Protein AF-A0A8S1IM33-F1 (afdb_monomer_lite)

Secondary structure (DSSP, 8-state):
----TTEEEEE--HHHHTTSPTT----HHHHHHTT----TT-EEEEE-SS-TTEEEEE--TTGGGS-HHHHHHHHHHHHHHHHHHHHH--

Sequence (90 aa):
MEWGPGVWHVVVPKKVAKSLPKGRLLIEKEWRALGIQQSRGWMHYAIHRPEPHIMLFKRPKDFQKMDPAAQQKFLAEADMLVKKKNAEMA

Organism: NCBI:txid121088

Radius of gyration: 13.34 Å; chains: 1; bounding box: 32×28×33 Å

Structure (mmCIF, N/CA/C/O backbone):
data_AF-A0A8S1IM33-F1
#
_entry.id   AF-A0A8S1IM33-F1
#
loop_
_atom_site.group_PDB
_atom_site.id
_atom_site.type_symbol
_atom_site.label_atom_id
_atom_site.label_alt_id
_atom_site.label_comp_id
_atom_site.label_asym_id
_atom_site.label_entity_id
_atom_site.label_seq_id
_atom_site.pdbx_PDB_ins_code
_atom_site.Cartn_x
_atom_site.Cartn_y
_atom_site.Cartn_z
_atom_site.occupancy
_atom_site.B_iso_or_equiv
_atom_site.auth_seq_id
_atom_site.auth_comp_id
_atom_site.auth_asym_id
_atom_site.auth_atom_id
_atom_site.pdbx_PDB_model_num
ATOM 1 N N . MET A 1 1 ? -15.622 -14.361 -13.426 1.00 34.44 1 MET A N 1
ATOM 2 C CA . MET A 1 1 ? -15.349 -13.157 -12.611 1.00 34.44 1 MET A CA 1
ATOM 3 C C . MET A 1 1 ? -13.846 -12.932 -12.657 1.00 34.44 1 MET A C 1
ATOM 5 O O . MET A 1 1 ? -13.113 -13.357 -11.774 1.00 34.44 1 MET A O 1
ATOM 9 N N . GLU A 1 2 ? -13.382 -12.415 -13.791 1.00 29.06 2 GLU A N 1
ATOM 10 C CA . GLU A 1 2 ? -11.959 -1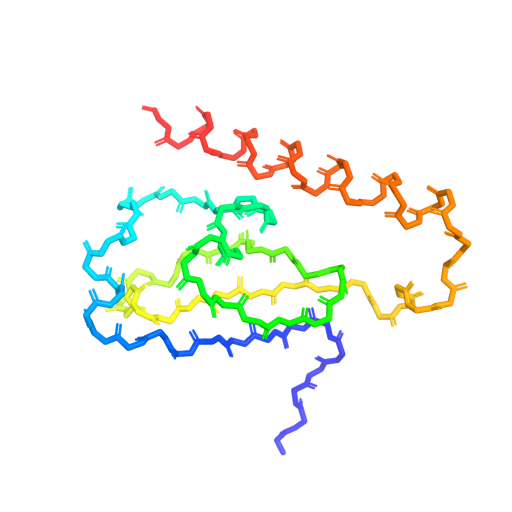2.253 -14.083 1.00 29.06 2 GLU A CA 1
ATOM 11 C C . GLU A 1 2 ? -11.483 -10.947 -13.449 1.00 29.06 2 GLU A C 1
ATOM 13 O O . GLU A 1 2 ? -11.789 -9.855 -13.925 1.00 29.06 2 GLU A O 1
ATOM 18 N N . TRP A 1 3 ? -10.777 -11.052 -12.325 1.00 42.12 3 TRP A N 1
ATOM 19 C CA . TRP A 1 3 ? -10.050 -9.923 -11.759 1.00 42.12 3 TRP A CA 1
ATOM 20 C C . TRP A 1 3 ? -8.965 -9.526 -12.763 1.00 42.12 3 TRP A C 1
ATOM 22 O O . TRP A 1 3 ? -8.051 -10.303 -13.040 1.00 42.12 3 TRP A O 1
ATOM 32 N N . GLY A 1 4 ? -9.108 -8.343 -13.362 1.00 44.62 4 GLY A N 1
ATOM 33 C CA . GLY A 1 4 ? -8.180 -7.841 -14.370 1.00 44.62 4 GLY A CA 1
ATOM 34 C C . GLY A 1 4 ? -6.727 -7.803 -13.864 1.00 44.62 4 GLY A C 1
ATOM 35 O O . GLY A 1 4 ? -6.477 -7.652 -12.664 1.00 44.62 4 GLY A O 1
ATOM 36 N N . PRO A 1 5 ? -5.741 -7.934 -14.765 1.00 63.50 5 PRO A N 1
ATOM 37 C CA . PRO A 1 5 ? -4.335 -8.022 -14.395 1.00 63.50 5 PRO A CA 1
ATOM 38 C C . PRO A 1 5 ? -3.872 -6.739 -13.691 1.00 63.50 5 PRO A C 1
ATOM 40 O O . PRO A 1 5 ? -3.808 -5.680 -14.309 1.00 63.50 5 PRO A O 1
ATOM 43 N N . GLY A 1 6 ? -3.505 -6.846 -12.411 1.00 76.25 6 GLY A N 1
ATOM 44 C CA . GLY A 1 6 ? -2.778 -5.793 -11.695 1.00 76.25 6 GLY A CA 1
ATOM 45 C C . GLY A 1 6 ? -3.445 -5.208 -10.453 1.00 76.25 6 GLY A C 1
ATOM 46 O O . GLY A 1 6 ? -2.877 -4.274 -9.894 1.00 76.25 6 GLY A O 1
ATOM 47 N N . VAL A 1 7 ? -4.580 -5.737 -9.981 1.00 88.12 7 VAL A N 1
ATOM 48 C CA . VAL A 1 7 ? -5.183 -5.363 -8.685 1.00 88.12 7 VAL A CA 1
ATOM 49 C C . VAL A 1 7 ? -5.422 -6.614 -7.841 1.00 88.12 7 VAL A C 1
ATOM 51 O O . VAL A 1 7 ? -5.884 -7.630 -8.353 1.00 88.12 7 VAL A O 1
ATOM 54 N N . TRP A 1 8 ? -5.086 -6.553 -6.554 1.00 89.69 8 TRP A N 1
ATOM 55 C CA . TRP A 1 8 ? -5.257 -7.651 -5.603 1.00 89.69 8 TRP A CA 1
ATOM 56 C C . TRP A 1 8 ? -5.707 -7.116 -4.251 1.00 89.69 8 TRP A C 1
ATOM 58 O O . TRP A 1 8 ? -5.330 -6.009 -3.872 1.00 89.69 8 TRP A O 1
ATOM 68 N N . HIS A 1 9 ? -6.476 -7.896 -3.500 1.00 92.25 9 HIS A N 1
ATOM 69 C CA . HIS A 1 9 ? -6.831 -7.552 -2.128 1.00 92.25 9 HIS A CA 1
ATOM 70 C C . HIS A 1 9 ? -6.314 -8.611 -1.154 1.00 92.25 9 HIS A C 1
ATOM 72 O O . HIS A 1 9 ? -6.275 -9.800 -1.461 1.00 92.25 9 HIS A O 1
ATOM 78 N N . VAL A 1 10 ? -5.910 -8.177 0.036 1.00 93.12 10 VAL A N 1
ATOM 79 C CA . VAL A 1 10 ? -5.546 -9.069 1.141 1.00 93.12 10 VAL A CA 1
ATOM 80 C C . VAL A 1 10 ? -6.488 -8.805 2.292 1.00 93.12 10 VAL A C 1
ATOM 82 O O . VAL A 1 10 ? -6.580 -7.678 2.772 1.00 93.12 10 VAL A O 1
ATOM 85 N N . VAL A 1 11 ? -7.150 -9.860 2.754 1.00 93.38 11 VAL A N 1
ATOM 86 C CA . VAL A 1 11 ? -7.905 -9.828 4.003 1.00 93.38 11 VAL A CA 1
ATOM 87 C C . VAL A 1 11 ? -6.930 -10.110 5.141 1.00 93.38 11 VAL A C 1
ATOM 89 O O . VAL A 1 11 ? -6.408 -11.213 5.292 1.00 93.38 11 VAL A O 1
ATOM 92 N N . VAL A 1 12 ? -6.648 -9.082 5.925 1.00 91.44 12 VAL A N 1
ATOM 93 C CA . VAL A 1 12 ? -5.743 -9.122 7.067 1.00 91.44 12 VAL A CA 1
ATOM 94 C C . VAL A 1 12 ? -6.503 -9.662 8.286 1.00 91.44 12 VAL A C 1
ATOM 96 O O . VAL A 1 12 ? -7.607 -9.192 8.581 1.00 91.44 12 VAL A O 1
ATOM 99 N N . PRO A 1 13 ? -5.941 -10.618 9.050 1.00 91.50 13 PRO A N 1
ATOM 100 C CA . PRO A 1 13 ? -6.571 -11.097 10.275 1.00 91.50 13 PRO A CA 1
ATOM 101 C C . PRO A 1 13 ? -6.864 -9.951 11.247 1.00 91.50 13 PRO A C 1
ATOM 103 O O . PRO A 1 13 ? -6.027 -9.071 11.452 1.00 91.50 13 PRO A O 1
ATOM 106 N N . LYS A 1 14 ? -8.015 -9.999 11.933 1.00 86.31 14 LYS A N 1
ATOM 107 C CA . LYS A 1 14 ? -8.467 -8.932 12.853 1.00 86.31 14 LYS A CA 1
ATOM 108 C C . LYS A 1 14 ? -7.415 -8.515 13.889 1.00 86.31 14 LYS A C 1
ATOM 110 O O . LYS A 1 14 ? -7.374 -7.354 14.276 1.00 86.31 14 LYS A O 1
ATOM 115 N N . LYS A 1 15 ? -6.567 -9.447 14.345 1.00 87.56 15 LYS A N 1
ATOM 116 C CA . LYS A 1 15 ? -5.474 -9.159 15.290 1.00 87.56 15 LYS A CA 1
ATOM 117 C C . LYS A 1 15 ? -4.423 -8.219 14.688 1.00 87.56 15 LYS A C 1
ATOM 119 O O . LYS A 1 15 ? -4.049 -7.258 15.343 1.00 87.56 15 LYS A O 1
ATOM 124 N N . VAL A 1 16 ? -4.015 -8.463 13.442 1.00 87.50 16 VAL A N 1
ATOM 125 C CA . VAL A 1 16 ? -3.037 -7.637 12.712 1.00 87.50 16 VAL A CA 1
ATOM 126 C C . VAL A 1 16 ? -3.681 -6.336 12.230 1.00 87.50 16 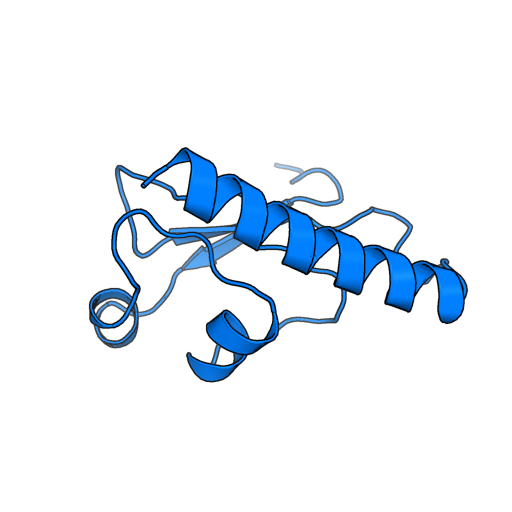VAL A C 1
ATOM 128 O O . VAL A 1 16 ? -3.056 -5.283 12.285 1.00 87.50 16 VAL A O 1
ATOM 131 N N . ALA A 1 17 ? -4.962 -6.373 11.848 1.00 87.56 17 ALA A N 1
ATOM 132 C CA . ALA A 1 17 ? -5.698 -5.185 11.419 1.00 87.56 17 ALA A CA 1
ATOM 133 C C . ALA A 1 17 ? -5.767 -4.091 12.502 1.00 87.56 17 ALA A C 1
ATOM 135 O O . ALA A 1 17 ? -5.784 -2.908 12.177 1.00 87.56 17 ALA A O 1
ATOM 136 N N . LYS A 1 18 ? -5.755 -4.463 13.791 1.00 86.69 18 LYS A N 1
ATOM 137 C CA . LYS A 1 18 ? -5.679 -3.504 14.911 1.00 86.69 18 LYS A CA 1
ATOM 138 C C . LYS A 1 18 ? -4.350 -2.747 14.973 1.00 86.69 18 LYS A C 1
ATOM 140 O O . LYS A 1 18 ? -4.319 -1.647 15.512 1.00 86.69 18 LYS A O 1
ATOM 145 N N . SER A 1 19 ? -3.279 -3.332 14.444 1.00 87.25 19 SER A N 1
ATOM 146 C CA . SER A 1 19 ? -1.945 -2.728 14.384 1.00 87.25 19 SER A CA 1
ATOM 147 C C . SER A 1 19 ? -1.736 -1.876 13.129 1.00 87.25 19 SER A C 1
ATOM 149 O O . SER A 1 19 ? -0.693 -1.238 13.000 1.00 87.25 19 SER A O 1
ATOM 151 N N . LEU A 1 20 ? -2.699 -1.856 12.196 1.00 88.50 20 LEU A N 1
ATOM 152 C CA . LEU A 1 20 ? -2.615 -1.011 11.010 1.00 88.50 20 LEU A CA 1
ATOM 153 C C . LEU A 1 20 ? -2.741 0.468 11.400 1.00 88.50 20 LEU A C 1
ATOM 155 O O . LEU A 1 20 ? -3.648 0.833 12.156 1.00 88.50 20 LEU A O 1
ATOM 159 N N . PRO A 1 21 ? -1.882 1.348 10.862 1.00 88.81 21 PRO A N 1
ATOM 160 C CA . PRO A 1 21 ? -2.050 2.779 11.049 1.00 88.81 21 PRO A CA 1
ATOM 161 C C . PRO A 1 21 ? -3.347 3.242 10.375 1.00 88.81 21 PRO A C 1
ATOM 163 O O . PRO A 1 21 ? -3.628 2.910 9.222 1.00 88.81 21 PRO A O 1
ATOM 166 N N . LYS A 1 22 ? -4.151 4.022 11.101 1.00 86.50 22 LYS A N 1
ATOM 167 C CA . LYS A 1 22 ? -5.425 4.545 10.594 1.00 86.50 22 LYS A CA 1
ATOM 168 C C . LYS A 1 22 ? -5.170 5.626 9.548 1.00 86.50 22 LYS A C 1
ATOM 170 O O . LYS A 1 22 ? -4.344 6.504 9.765 1.00 86.50 22 LYS A O 1
ATOM 175 N N . GLY A 1 23 ? -5.894 5.564 8.430 1.00 86.81 23 GLY A N 1
ATOM 176 C CA . GLY A 1 23 ? -5.847 6.605 7.396 1.00 86.81 23 GLY A CA 1
ATOM 177 C C . GLY A 1 23 ? -4.517 6.710 6.645 1.00 86.81 23 GLY A C 1
ATOM 178 O O . GLY A 1 23 ? -4.323 7.675 5.917 1.00 86.81 23 GLY A O 1
ATOM 179 N N . ARG A 1 24 ? -3.614 5.728 6.783 1.00 92.88 24 ARG A N 1
ATOM 180 C CA . ARG A 1 24 ? -2.283 5.763 6.173 1.00 92.88 24 ARG A CA 1
ATOM 181 C C . ARG A 1 24 ? -2.038 4.571 5.249 1.00 92.88 24 ARG A C 1
ATOM 183 O O . ARG A 1 24 ? -2.312 3.425 5.601 1.00 92.88 24 ARG A O 1
ATOM 190 N N . LEU A 1 25 ? -1.482 4.845 4.073 1.00 95.19 25 LEU A N 1
ATOM 191 C CA . LEU A 1 25 ? -0.952 3.830 3.165 1.00 95.19 25 LEU A CA 1
ATOM 192 C C . LEU A 1 25 ? 0.400 3.314 3.672 1.00 95.19 25 LEU A C 1
ATOM 194 O O . LEU A 1 25 ? 1.121 4.014 4.381 1.00 95.19 25 LEU A O 1
ATOM 198 N N . LEU A 1 26 ? 0.754 2.092 3.278 1.00 95.44 26 LEU A N 1
ATOM 199 C CA . LEU A 1 26 ? 1.955 1.400 3.751 1.00 95.44 26 LEU A CA 1
ATOM 200 C C . LEU A 1 26 ? 2.923 1.170 2.595 1.00 95.44 26 LEU A C 1
ATOM 202 O O . LEU A 1 26 ? 2.510 0.663 1.551 1.00 95.44 26 LEU A O 1
ATOM 206 N N . ILE A 1 27 ? 4.199 1.501 2.789 1.00 95.81 27 ILE A N 1
ATOM 207 C CA . ILE A 1 27 ? 5.255 1.154 1.821 1.00 95.81 27 ILE A CA 1
ATOM 208 C C . ILE A 1 27 ? 5.589 -0.342 1.882 1.00 95.81 27 ILE A C 1
ATOM 210 O O . ILE A 1 27 ? 5.207 -1.020 2.842 1.00 95.81 27 ILE A O 1
ATOM 214 N N . GLU A 1 28 ? 6.339 -0.858 0.898 1.00 94.00 28 GLU A N 1
ATOM 215 C CA . GLU A 1 28 ? 6.652 -2.297 0.809 1.00 94.00 28 GLU A CA 1
ATOM 216 C C . GLU A 1 28 ? 7.233 -2.870 2.102 1.00 94.00 28 GLU A C 1
ATOM 218 O O . GLU A 1 28 ? 6.761 -3.881 2.628 1.00 94.00 28 GLU A O 1
ATOM 223 N N . LYS A 1 29 ? 8.205 -2.168 2.678 1.00 93.94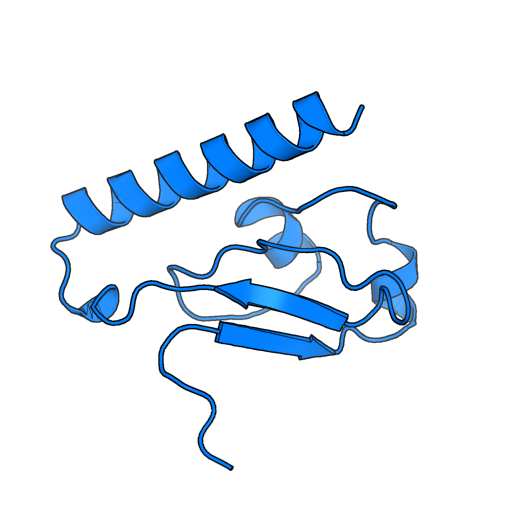 29 LYS A N 1
ATOM 224 C CA . LYS A 1 29 ? 8.839 -2.578 3.932 1.00 93.94 29 LYS A CA 1
ATOM 225 C C . LYS A 1 29 ? 7.853 -2.658 5.106 1.00 93.94 29 LYS A C 1
ATOM 227 O O . LYS A 1 29 ? 7.989 -3.537 5.952 1.00 93.94 29 LYS A O 1
ATOM 232 N N . GLU A 1 30 ? 6.870 -1.763 5.165 1.00 94.81 30 GLU A N 1
ATOM 233 C CA . GLU A 1 30 ? 5.938 -1.667 6.292 1.00 94.81 30 GLU A CA 1
ATOM 234 C C . GLU A 1 30 ? 4.902 -2.787 6.275 1.00 94.81 30 GLU A C 1
ATOM 236 O O . GLU A 1 30 ? 4.699 -3.445 7.293 1.00 94.81 30 GLU A O 1
ATOM 241 N N . TRP A 1 31 ? 4.266 -3.053 5.130 1.00 94.06 31 TRP A N 1
ATOM 242 C CA . TRP A 1 31 ? 3.284 -4.136 5.070 1.00 94.06 31 TRP A CA 1
ATOM 243 C C . TRP A 1 31 ? 3.943 -5.517 5.156 1.00 94.06 31 TRP A C 1
ATOM 245 O O . TRP A 1 31 ? 3.353 -6.432 5.730 1.00 94.06 31 TRP A O 1
ATOM 255 N N . ARG A 1 32 ? 5.194 -5.669 4.690 1.00 93.69 32 ARG A N 1
ATOM 256 C CA . ARG A 1 32 ? 5.976 -6.898 4.918 1.00 93.69 32 ARG A CA 1
ATOM 257 C C . ARG A 1 32 ? 6.275 -7.122 6.399 1.00 93.69 32 ARG A C 1
ATOM 259 O O . ARG A 1 32 ? 6.204 -8.258 6.857 1.00 93.69 32 ARG A O 1
ATOM 266 N N . ALA A 1 33 ? 6.548 -6.060 7.161 1.00 93.69 33 ALA A N 1
ATOM 267 C CA . ALA A 1 33 ? 6.774 -6.151 8.606 1.00 93.69 33 ALA A CA 1
ATOM 268 C C . ALA A 1 33 ? 5.523 -6.598 9.389 1.00 93.69 33 ALA A C 1
ATOM 270 O O . ALA A 1 33 ? 5.647 -7.170 10.467 1.00 93.69 33 ALA A O 1
ATOM 271 N N . LEU A 1 34 ? 4.323 -6.408 8.825 1.00 91.38 34 LEU A N 1
ATOM 272 C CA . LEU A 1 34 ? 3.064 -6.933 9.371 1.00 91.38 34 LEU A CA 1
ATOM 273 C C . LEU A 1 34 ? 2.832 -8.421 9.054 1.00 91.38 34 LEU A C 1
ATOM 275 O O . LEU A 1 34 ? 1.792 -8.971 9.412 1.00 91.38 34 LEU A O 1
ATOM 279 N N . GLY A 1 35 ? 3.775 -9.071 8.367 1.00 91.38 35 GLY A N 1
ATOM 280 C CA . GLY A 1 35 ? 3.688 -10.478 7.979 1.00 91.38 35 GLY A CA 1
ATOM 281 C C . GLY A 1 35 ? 2.924 -10.725 6.679 1.00 91.38 35 GLY A C 1
ATOM 282 O O . GLY A 1 35 ? 2.652 -11.877 6.348 1.00 91.38 35 GLY A O 1
ATOM 283 N N . ILE A 1 36 ? 2.581 -9.680 5.917 1.00 91.94 36 ILE A N 1
ATOM 284 C CA . ILE A 1 36 ? 1.944 -9.850 4.607 1.00 91.94 36 ILE A CA 1
ATOM 285 C C . ILE A 1 36 ? 3.000 -10.326 3.606 1.00 91.94 36 ILE A C 1
ATOM 287 O O . ILE A 1 36 ? 4.019 -9.669 3.383 1.00 91.94 36 ILE A O 1
ATOM 291 N N . GLN A 1 37 ? 2.743 -11.477 2.987 1.00 92.00 37 GLN A N 1
ATOM 292 C CA . GLN A 1 37 ? 3.638 -12.101 2.018 1.00 92.00 37 GLN A CA 1
ATOM 293 C C . GLN A 1 37 ? 3.033 -12.048 0.618 1.00 92.00 37 GLN A C 1
ATOM 295 O O . GLN A 1 37 ? 1.956 -12.579 0.362 1.00 92.00 37 GLN A O 1
ATOM 300 N N . GLN A 1 38 ? 3.753 -11.404 -0.298 1.00 90.62 38 GLN A N 1
ATOM 301 C CA . GLN A 1 38 ? 3.449 -11.363 -1.725 1.00 90.62 38 GLN A CA 1
ATOM 302 C C . GLN A 1 38 ? 4.751 -11.314 -2.531 1.00 90.62 38 GLN A C 1
ATOM 304 O O . GLN A 1 38 ? 5.812 -10.942 -2.006 1.00 90.62 38 GLN A O 1
ATOM 309 N N . SER A 1 39 ? 4.656 -11.636 -3.825 1.00 91.88 39 SER A N 1
ATOM 310 C CA . SER A 1 39 ? 5.730 -11.400 -4.798 1.00 91.88 39 SER A CA 1
ATOM 311 C C . SER A 1 39 ? 6.158 -9.923 -4.821 1.00 91.88 39 SER A C 1
ATOM 313 O O . SER A 1 39 ? 5.460 -9.057 -4.302 1.00 91.88 39 SER A O 1
ATOM 315 N N . ARG A 1 40 ? 7.285 -9.590 -5.451 1.00 90.94 40 ARG A N 1
ATOM 316 C CA . ARG A 1 40 ? 7.690 -8.182 -5.623 1.00 90.94 40 ARG A CA 1
ATOM 317 C C . ARG A 1 40 ? 6.732 -7.400 -6.535 1.00 90.94 40 ARG A C 1
ATOM 319 O O . ARG A 1 40 ? 6.023 -7.993 -7.355 1.00 90.94 40 ARG A O 1
ATOM 326 N N . GLY A 1 41 ? 6.744 -6.074 -6.389 1.00 91.25 41 GLY A N 1
ATOM 327 C CA . GLY A 1 41 ? 6.053 -5.139 -7.285 1.00 91.25 41 GLY A CA 1
ATOM 328 C C . GLY A 1 41 ? 4.637 -4.748 -6.863 1.00 91.25 41 GLY A C 1
ATOM 329 O O . GLY A 1 41 ? 3.957 -4.055 -7.615 1.00 91.25 41 GLY A O 1
ATOM 330 N N . TRP A 1 42 ? 4.174 -5.176 -5.689 1.00 94.81 42 TRP A N 1
ATOM 331 C CA . TRP A 1 42 ? 2.857 -4.801 -5.177 1.00 94.81 42 TRP A CA 1
ATOM 332 C C . TRP A 1 42 ? 2.925 -3.529 -4.330 1.00 94.81 42 TRP A C 1
ATOM 334 O O . TRP A 1 42 ? 3.685 -3.437 -3.371 1.00 94.81 42 TRP A O 1
ATOM 344 N N . MET A 1 43 ? 2.073 -2.563 -4.658 1.00 94.94 43 MET A N 1
ATOM 345 C CA . MET A 1 43 ? 1.923 -1.300 -3.937 1.00 94.94 43 MET A CA 1
ATOM 346 C C . MET A 1 43 ? 0.557 -1.245 -3.253 1.00 94.94 43 MET A C 1
ATOM 348 O O . MET A 1 43 ? -0.462 -1.366 -3.932 1.00 94.94 43 MET A O 1
ATOM 352 N N . HIS A 1 44 ? 0.523 -0.969 -1.946 1.00 95.31 44 HIS A N 1
ATOM 353 C CA . HIS A 1 44 ? -0.709 -0.627 -1.229 1.00 95.31 44 HIS A CA 1
ATOM 354 C C . HIS A 1 44 ? -1.176 0.771 -1.669 1.00 95.31 44 HIS A C 1
ATOM 356 O O . HIS A 1 44 ? -0.566 1.777 -1.309 1.00 95.31 44 HIS A O 1
ATOM 362 N N . TYR A 1 45 ? -2.212 0.846 -2.510 1.00 93.75 45 TYR A N 1
ATOM 363 C CA . TYR A 1 45 ? -2.533 2.079 -3.251 1.00 93.75 45 TYR A CA 1
ATOM 364 C C . TYR A 1 45 ? -3.762 2.835 -2.745 1.00 93.75 45 TYR A C 1
ATOM 366 O O . TYR A 1 45 ? -3.922 4.015 -3.089 1.00 93.75 45 TYR A O 1
ATOM 374 N N . ALA A 1 46 ? -4.625 2.162 -1.982 1.00 91.56 46 ALA A N 1
ATOM 375 C CA . ALA A 1 46 ? -5.873 2.695 -1.457 1.00 91.56 46 ALA A CA 1
ATOM 376 C C . ALA A 1 46 ? -6.256 2.001 -0.143 1.00 91.56 46 ALA A C 1
ATOM 378 O O . ALA A 1 46 ? -6.011 0.809 0.031 1.00 91.56 46 ALA A O 1
ATOM 379 N N . ILE A 1 47 ? -6.900 2.756 0.748 1.00 91.44 47 ILE A N 1
ATOM 380 C CA . ILE A 1 47 ? -7.453 2.251 2.007 1.00 91.44 47 ILE A CA 1
ATOM 381 C C . ILE A 1 47 ? -8.940 1.999 1.795 1.00 91.44 47 ILE A C 1
ATOM 383 O O . ILE A 1 47 ? -9.684 2.917 1.440 1.00 91.44 47 ILE A O 1
ATOM 387 N N . HIS A 1 48 ? -9.384 0.774 2.052 1.00 91.25 48 HIS A N 1
ATOM 388 C CA . HIS A 1 48 ? -10.803 0.449 2.040 1.00 91.25 48 HIS A CA 1
ATOM 389 C C . HIS A 1 48 ? -11.445 0.898 3.358 1.00 91.25 48 HIS A C 1
ATOM 391 O O . HIS A 1 48 ? -11.309 0.244 4.389 1.00 91.25 48 HIS A O 1
ATOM 397 N N . ARG A 1 49 ? -12.099 2.068 3.349 1.00 86.12 49 ARG A N 1
ATOM 398 C CA . ARG A 1 49 ? -12.668 2.680 4.568 1.00 86.12 49 ARG A CA 1
ATOM 399 C C . ARG A 1 49 ? -13.744 1.827 5.261 1.00 86.12 49 ARG A C 1
ATOM 401 O O . ARG A 1 49 ? -13.704 1.782 6.488 1.00 86.12 49 ARG A O 1
ATOM 408 N N . PRO A 1 50 ? -14.684 1.174 4.544 1.00 90.44 50 PRO A N 1
ATOM 409 C CA . PRO A 1 50 ? -15.716 0.357 5.184 1.00 90.44 50 PRO A CA 1
ATOM 410 C C . PRO A 1 50 ? -15.135 -0.831 5.955 1.00 90.44 50 PRO A C 1
ATOM 412 O O . PRO A 1 50 ? -15.579 -1.133 7.060 1.00 90.44 50 PRO A O 1
ATOM 415 N N . GLU A 1 51 ? -14.110 -1.482 5.401 1.00 91.06 51 GLU A N 1
ATOM 416 C CA . GLU A 1 51 ? -13.490 -2.662 6.000 1.00 91.06 51 GLU A CA 1
ATOM 417 C C . GLU A 1 51 ? -11.958 -2.501 6.009 1.00 91.06 51 GLU A C 1
ATOM 419 O O . GLU A 1 51 ? -11.271 -2.992 5.114 1.00 91.06 51 GLU A O 1
ATOM 424 N N . PRO A 1 52 ? -11.380 -1.856 7.042 1.00 87.12 52 PRO A N 1
ATOM 425 C CA . PRO A 1 52 ? -9.953 -1.499 7.080 1.00 87.12 52 PRO A CA 1
ATOM 426 C C . PRO A 1 52 ? -9.012 -2.706 7.185 1.00 87.12 52 PRO A C 1
ATOM 428 O O . PRO A 1 52 ? -7.799 -2.577 7.046 1.00 87.12 52 PRO A O 1
ATOM 431 N N . HIS A 1 53 ? -9.567 -3.886 7.454 1.00 90.25 53 HIS A N 1
ATOM 432 C CA . HIS A 1 53 ? -8.844 -5.148 7.428 1.00 90.25 53 HIS A CA 1
ATOM 433 C C . HIS A 1 53 ? -8.663 -5.686 5.998 1.00 90.25 53 HIS A C 1
ATOM 435 O O . HIS A 1 53 ? -7.973 -6.681 5.818 1.00 90.25 53 HIS A O 1
ATOM 441 N N . ILE A 1 54 ? -9.242 -5.039 4.983 1.00 92.75 54 ILE A N 1
ATOM 442 C CA . ILE A 1 54 ? -8.998 -5.327 3.571 1.00 92.75 54 ILE A CA 1
ATOM 443 C C . ILE A 1 54 ? -7.964 -4.328 3.048 1.00 92.75 54 ILE A C 1
ATOM 445 O O . ILE A 1 54 ? -8.205 -3.123 2.986 1.00 92.75 54 ILE A O 1
ATOM 449 N N . MET A 1 55 ? -6.806 -4.839 2.644 1.00 94.06 55 MET A N 1
ATOM 450 C CA . MET A 1 55 ? -5.742 -4.050 2.028 1.00 94.06 55 MET A CA 1
ATOM 451 C C . MET A 1 55 ? -5.772 -4.189 0.511 1.00 94.06 55 MET A C 1
ATOM 453 O O . MET A 1 55 ? -5.822 -5.306 -0.004 1.00 94.06 55 MET A O 1
ATOM 457 N N . LEU A 1 56 ? -5.699 -3.063 -0.202 1.00 94.50 56 LEU A N 1
ATOM 458 C CA . LEU A 1 56 ? -5.793 -3.013 -1.662 1.00 94.50 56 LEU A CA 1
ATOM 459 C C . LEU A 1 56 ? -4.421 -2.776 -2.297 1.00 94.50 56 LEU A C 1
ATOM 461 O O . LEU A 1 56 ? -3.782 -1.743 -2.087 1.00 94.50 56 LEU A O 1
ATOM 465 N N . PHE A 1 57 ? -3.984 -3.716 -3.125 1.00 95.19 57 PHE A N 1
ATOM 466 C CA . PHE A 1 57 ? -2.696 -3.691 -3.801 1.00 95.19 57 PHE A CA 1
ATOM 467 C C . PHE A 1 57 ? -2.853 -3.529 -5.308 1.00 95.19 57 PHE A C 1
ATOM 469 O O . PHE A 1 57 ? -3.791 -4.053 -5.907 1.00 95.19 57 PHE A O 1
ATOM 476 N N . LYS A 1 58 ? -1.898 -2.836 -5.931 1.00 93.75 58 LYS A N 1
ATOM 477 C CA . LYS A 1 58 ? -1.756 -2.784 -7.386 1.00 93.75 58 LYS A CA 1
ATOM 478 C C . LYS A 1 58 ? -0.341 -3.136 -7.828 1.00 93.75 58 LYS A C 1
ATOM 480 O O . LYS A 1 58 ? 0.614 -2.837 -7.113 1.00 93.75 58 LYS A O 1
ATOM 485 N N . ARG A 1 59 ? -0.210 -3.736 -9.010 1.00 93.19 59 ARG A N 1
ATOM 486 C CA . ARG A 1 59 ? 1.069 -4.092 -9.640 1.00 93.19 59 ARG A CA 1
ATOM 487 C C . ARG A 1 59 ? 0.986 -3.910 -11.160 1.00 93.19 59 ARG A C 1
ATOM 489 O O . ARG A 1 59 ? -0.019 -4.311 -11.746 1.00 93.19 59 ARG A O 1
ATOM 496 N N . PRO A 1 60 ? 2.032 -3.385 -11.823 1.00 90.88 60 PRO A N 1
ATOM 497 C CA . PRO A 1 60 ? 2.098 -3.345 -13.281 1.00 90.88 60 PRO A CA 1
ATOM 498 C C . PRO A 1 60 ? 2.007 -4.749 -13.889 1.00 90.88 60 PRO A C 1
ATOM 500 O O . PRO A 1 60 ? 2.654 -5.682 -13.409 1.00 90.88 60 PRO A O 1
ATOM 503 N N . LYS A 1 61 ? 1.244 -4.902 -14.974 1.00 87.75 61 LYS A N 1
ATOM 504 C CA . LYS A 1 61 ? 1.062 -6.195 -15.656 1.00 87.75 61 LYS A CA 1
ATOM 505 C C . LYS A 1 61 ? 2.392 -6.801 -16.112 1.00 87.75 61 LYS A C 1
ATOM 507 O O . LYS A 1 61 ? 2.626 -7.989 -15.912 1.00 87.75 61 LYS A O 1
ATOM 512 N N . ASP A 1 62 ? 3.282 -5.967 -16.636 1.00 89.38 62 ASP A N 1
ATOM 513 C CA . ASP A 1 62 ? 4.578 -6.389 -17.168 1.00 89.38 62 ASP A CA 1
ATOM 514 C C . ASP A 1 62 ? 5.711 -6.328 -16.137 1.00 89.38 62 ASP A C 1
ATOM 516 O O . ASP A 1 62 ? 6.870 -6.449 -16.512 1.00 89.38 62 ASP A O 1
ATOM 520 N N . PHE A 1 63 ? 5.408 -6.199 -14.835 1.00 89.81 63 PHE A N 1
ATOM 521 C CA . PHE A 1 63 ? 6.433 -6.096 -13.785 1.00 89.81 63 PHE A CA 1
ATOM 522 C C . PHE A 1 63 ? 7.479 -7.220 -13.859 1.00 89.81 63 PHE A C 1
ATOM 524 O O . PHE A 1 63 ? 8.671 -6.972 -13.711 1.00 89.81 63 PHE A O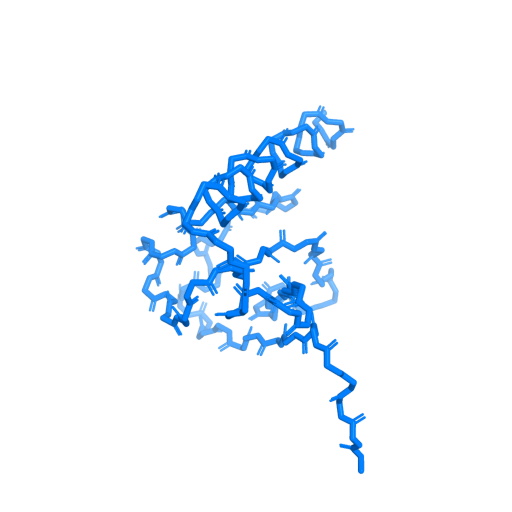 1
ATOM 531 N N . GLN A 1 64 ? 7.050 -8.453 -14.146 1.00 89.00 64 GLN A N 1
ATOM 532 C CA . GLN A 1 64 ? 7.960 -9.600 -14.264 1.00 89.00 64 GLN A CA 1
ATOM 533 C C . GLN A 1 64 ? 8.858 -9.554 -15.509 1.00 89.00 64 GLN A C 1
ATOM 535 O O . GLN A 1 64 ? 9.907 -10.184 -15.507 1.00 89.00 64 GLN A O 1
ATOM 540 N N . LYS A 1 65 ? 8.453 -8.830 -16.558 1.00 91.88 65 LYS A N 1
ATOM 541 C CA . LYS A 1 65 ? 9.201 -8.695 -17.817 1.00 91.88 65 LYS A CA 1
ATOM 542 C C . LYS A 1 65 ? 10.128 -7.477 -17.830 1.00 91.8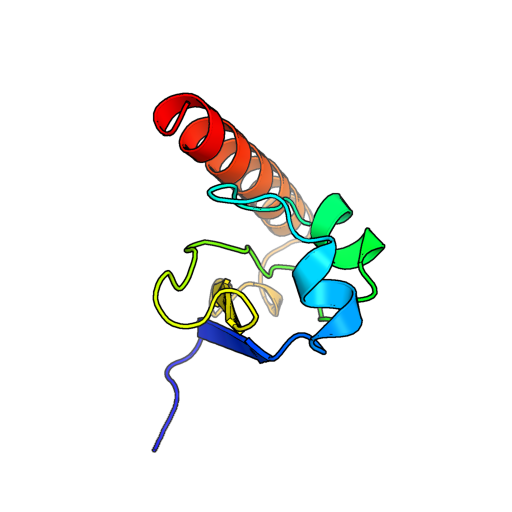8 65 LYS A C 1
ATOM 544 O O . LYS A 1 65 ? 10.936 -7.346 -18.742 1.00 91.88 65 LYS A O 1
ATOM 549 N N . MET A 1 66 ? 9.976 -6.567 -16.866 1.00 92.12 66 MET A N 1
ATOM 550 C CA . MET A 1 66 ? 10.836 -5.393 -16.723 1.00 92.12 66 MET A CA 1
ATOM 551 C C . MET A 1 66 ? 12.268 -5.814 -16.385 1.00 92.12 66 MET A C 1
ATOM 553 O O . MET A 1 66 ? 12.473 -6.756 -15.618 1.00 92.12 66 MET A O 1
ATOM 557 N N . ASP A 1 67 ? 13.245 -5.071 -16.905 1.00 95.94 67 ASP A N 1
ATOM 558 C CA . ASP A 1 67 ? 14.636 -5.224 -16.484 1.00 95.94 67 ASP A CA 1
ATOM 559 C C . ASP A 1 67 ? 14.796 -4.876 -14.982 1.00 95.94 67 ASP A C 1
ATOM 561 O O . ASP A 1 67 ? 13.993 -4.109 -14.432 1.00 95.94 67 ASP A O 1
ATOM 565 N N . PRO A 1 68 ? 15.822 -5.411 -14.295 1.00 94.75 68 PRO A N 1
ATOM 566 C CA . PRO A 1 68 ? 16.061 -5.139 -12.879 1.00 94.75 68 PRO A CA 1
ATOM 567 C C . PRO A 1 68 ? 16.140 -3.648 -12.513 1.00 94.75 68 PRO A C 1
ATOM 569 O O . PRO A 1 68 ? 15.646 -3.256 -11.452 1.00 94.75 68 PRO A O 1
ATOM 572 N N . ALA A 1 69 ? 16.718 -2.800 -13.370 1.00 95.69 69 ALA A N 1
ATOM 573 C CA . ALA A 1 69 ? 16.806 -1.362 -13.126 1.00 95.69 69 ALA A CA 1
ATOM 574 C C . ALA A 1 69 ? 15.422 -0.699 -13.182 1.00 95.69 69 ALA A C 1
ATOM 576 O O . ALA A 1 69 ? 15.069 0.080 -12.290 1.00 95.69 69 ALA A O 1
ATOM 577 N N . ALA A 1 70 ? 14.599 -1.053 -14.171 1.00 94.50 70 ALA A N 1
ATOM 578 C CA . ALA A 1 70 ? 13.213 -0.611 -14.262 1.00 94.50 70 ALA A CA 1
ATOM 579 C C . ALA A 1 70 ? 12.370 -1.093 -13.069 1.00 94.50 70 ALA A C 1
ATOM 581 O O . ALA A 1 70 ? 11.601 -0.307 -12.510 1.00 94.50 70 ALA A O 1
ATOM 582 N N . GLN A 1 71 ? 12.551 -2.341 -12.619 1.00 93.81 71 GLN A N 1
ATOM 583 C CA . GLN A 1 71 ? 11.895 -2.849 -11.408 1.00 93.81 71 GLN A CA 1
ATOM 584 C C . GLN A 1 71 ? 12.293 -2.032 -10.175 1.00 93.81 71 GLN A C 1
ATOM 586 O O . GLN A 1 71 ? 11.427 -1.611 -9.408 1.00 93.81 71 GLN A O 1
ATOM 591 N N . GLN A 1 72 ? 13.589 -1.767 -9.992 1.00 94.38 72 GLN A N 1
ATOM 592 C CA . GLN A 1 72 ? 14.087 -0.993 -8.857 1.00 94.38 72 GLN A CA 1
ATOM 593 C C . GLN A 1 72 ? 13.569 0.451 -8.877 1.00 94.38 72 GLN A C 1
ATOM 595 O O . GLN A 1 72 ? 13.175 0.977 -7.832 1.00 94.38 72 GLN A O 1
ATOM 600 N N . LYS A 1 73 ? 13.519 1.073 -10.062 1.00 95.06 73 LYS A N 1
ATOM 601 C CA . LYS A 1 73 ? 12.949 2.409 -10.259 1.00 95.06 73 LYS A CA 1
ATOM 602 C C . LYS A 1 73 ? 11.463 2.435 -9.911 1.00 95.06 73 LYS A C 1
ATOM 604 O O . LYS A 1 73 ? 11.039 3.316 -9.169 1.00 95.06 73 LYS A O 1
ATOM 609 N N . PHE A 1 74 ? 10.693 1.454 -10.386 1.00 93.62 74 PHE A N 1
ATOM 610 C CA . PHE A 1 74 ? 9.270 1.340 -10.066 1.00 93.62 74 PHE A CA 1
ATOM 611 C C . PHE A 1 74 ? 9.038 1.212 -8.559 1.00 93.62 74 PHE A C 1
ATOM 613 O O . PHE A 1 74 ? 8.191 1.910 -8.015 1.00 93.62 74 PHE A O 1
ATOM 620 N N . LEU A 1 75 ? 9.793 0.350 -7.871 1.00 93.44 75 LEU A N 1
ATOM 621 C CA . LEU A 1 75 ? 9.657 0.168 -6.423 1.00 93.44 75 LEU A CA 1
ATOM 622 C C . LEU A 1 75 ? 9.979 1.458 -5.653 1.00 93.44 75 LEU A C 1
ATOM 624 O O . LEU A 1 75 ? 9.261 1.817 -4.723 1.00 93.44 75 LEU A O 1
ATOM 628 N N . ALA A 1 76 ? 11.020 2.186 -6.066 1.00 94.75 76 ALA A N 1
ATOM 629 C CA . ALA A 1 76 ? 11.383 3.461 -5.451 1.00 94.75 76 ALA A CA 1
ATOM 630 C C . ALA A 1 76 ? 10.306 4.539 -5.669 1.00 94.75 76 ALA A C 1
ATOM 632 O O . ALA A 1 76 ? 9.908 5.222 -4.724 1.00 94.75 76 ALA A O 1
ATOM 633 N N . GLU A 1 77 ? 9.797 4.662 -6.896 1.00 95.19 77 GLU A N 1
ATOM 634 C CA . GLU A 1 77 ? 8.693 5.569 -7.226 1.00 95.19 77 GLU A CA 1
ATOM 635 C C . GLU A 1 77 ? 7.416 5.182 -6.475 1.00 95.19 77 GLU A C 1
ATOM 637 O O . GLU A 1 77 ? 6.683 6.044 -5.990 1.00 95.19 77 GLU A O 1
ATOM 642 N N . ALA A 1 78 ? 7.175 3.881 -6.314 1.00 94.19 78 ALA A N 1
ATOM 643 C CA . ALA A 1 78 ? 6.017 3.375 -5.611 1.00 94.19 78 ALA A CA 1
ATOM 644 C C . ALA A 1 78 ? 6.013 3.781 -4.132 1.00 94.19 78 ALA A C 1
ATOM 646 O O . ALA A 1 78 ? 5.015 4.308 -3.631 1.00 94.19 78 ALA A O 1
ATOM 647 N N . ASP A 1 79 ? 7.146 3.593 -3.457 1.00 95.12 79 ASP A N 1
ATOM 648 C CA . ASP A 1 79 ? 7.336 4.031 -2.078 1.00 95.12 79 ASP A CA 1
ATOM 649 C C . ASP A 1 79 ? 7.252 5.560 -1.956 1.00 95.12 79 ASP A C 1
ATOM 651 O O . ASP A 1 79 ? 6.663 6.076 -1.002 1.00 95.12 79 ASP A O 1
ATOM 655 N N . MET A 1 80 ? 7.796 6.303 -2.926 1.00 95.44 80 MET A N 1
ATOM 656 C CA . MET A 1 80 ? 7.697 7.764 -2.967 1.00 95.44 80 MET A CA 1
ATOM 657 C C . MET A 1 80 ? 6.243 8.231 -3.106 1.00 95.44 80 MET A C 1
ATOM 659 O O . MET A 1 80 ? 5.823 9.142 -2.394 1.00 95.44 80 MET A O 1
ATOM 663 N N . LEU A 1 81 ? 5.450 7.585 -3.962 1.00 94.31 81 LEU A N 1
ATOM 664 C CA . LEU A 1 81 ? 4.039 7.908 -4.167 1.00 94.31 81 LEU A CA 1
ATOM 665 C C . LEU A 1 81 ? 3.201 7.629 -2.915 1.00 94.31 81 LEU A C 1
ATOM 667 O O . LEU A 1 81 ? 2.345 8.437 -2.560 1.00 94.31 81 LEU A O 1
ATOM 671 N N . VAL A 1 82 ? 3.463 6.521 -2.219 1.00 94.31 82 VAL A N 1
ATOM 672 C CA . VAL A 1 82 ? 2.821 6.220 -0.931 1.00 94.31 82 VAL A CA 1
ATOM 673 C C . VAL A 1 82 ? 3.154 7.294 0.106 1.00 94.31 82 VAL A C 1
ATOM 675 O O . VAL A 1 82 ? 2.252 7.804 0.770 1.00 94.31 82 VAL A O 1
ATOM 678 N N . LYS A 1 83 ? 4.430 7.683 0.223 1.00 93.69 83 LYS A N 1
ATOM 679 C CA . LYS A 1 83 ? 4.862 8.747 1.143 1.00 93.69 83 LYS A CA 1
ATOM 680 C C . LYS A 1 83 ? 4.219 10.090 0.806 1.00 93.69 83 LYS A C 1
ATOM 682 O O . LYS A 1 83 ? 3.712 10.745 1.710 1.00 93.69 83 LYS A O 1
ATOM 687 N N . LYS A 1 84 ? 4.188 10.465 -0.477 1.00 93.94 84 LYS A N 1
ATOM 688 C CA . LYS A 1 84 ? 3.548 11.700 -0.947 1.00 93.94 84 LYS A CA 1
ATOM 689 C C . L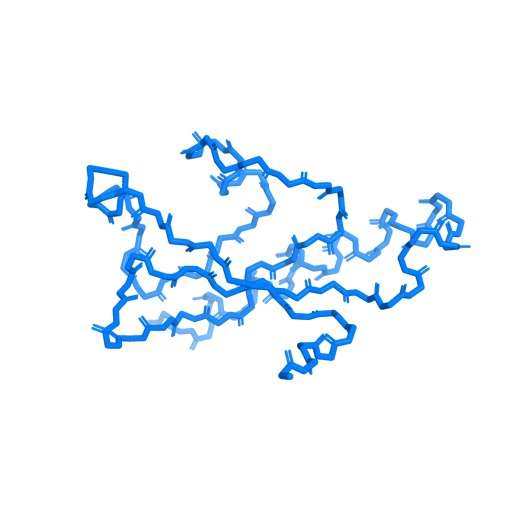YS A 1 84 ? 2.060 11.719 -0.594 1.00 93.94 84 LYS A C 1
ATOM 691 O O . LYS A 1 84 ? 1.616 12.649 0.063 1.00 93.94 84 LYS A O 1
ATOM 696 N N . LYS A 1 85 ? 1.325 10.651 -0.925 1.00 91.69 85 LYS A N 1
ATOM 697 C CA . LYS A 1 85 ? -0.099 10.535 -0.581 1.00 91.69 85 LYS A CA 1
ATOM 698 C C . LYS A 1 85 ? -0.343 10.639 0.920 1.00 91.69 85 LYS A C 1
ATOM 700 O O . LYS A 1 85 ? -1.294 11.282 1.336 1.00 91.69 85 LYS A O 1
ATOM 705 N N . ASN A 1 86 ? 0.499 10.005 1.733 1.00 92.94 86 ASN A N 1
ATOM 706 C CA . ASN A 1 86 ? 0.392 10.109 3.187 1.00 92.94 86 ASN A CA 1
ATOM 707 C C . ASN A 1 86 ? 0.625 11.542 3.689 1.00 92.94 86 ASN A C 1
ATOM 709 O O . ASN A 1 86 ? -0.046 11.941 4.630 1.00 92.94 86 ASN A O 1
ATOM 713 N N . ALA A 1 87 ? 1.532 12.303 3.068 1.00 91.94 87 ALA A N 1
ATOM 714 C CA . ALA A 1 87 ? 1.763 13.709 3.400 1.00 91.94 87 ALA A CA 1
ATOM 715 C C . ALA A 1 87 ? 0.601 14.623 2.973 1.00 91.94 87 ALA A C 1
ATOM 717 O O . ALA A 1 87 ? 0.320 15.592 3.658 1.00 91.94 87 ALA A O 1
ATOM 718 N N . GLU A 1 88 ? -0.086 14.306 1.871 1.00 90.44 88 GLU A N 1
ATOM 719 C CA . GLU A 1 88 ? -1.275 15.039 1.400 1.00 90.44 88 GLU A CA 1
ATOM 720 C C . GLU A 1 88 ? -2.549 14.720 2.211 1.00 90.44 88 GLU A C 1
ATOM 722 O O . GLU A 1 88 ? -3.523 15.463 2.142 1.00 90.44 88 GLU A O 1
ATOM 727 N N . MET A 1 89 ? -2.570 13.598 2.940 1.00 81.88 89 MET A N 1
ATOM 728 C CA . MET A 1 89 ? -3.690 13.183 3.803 1.00 81.88 89 MET A CA 1
ATOM 729 C C . MET A 1 89 ? -3.551 13.648 5.262 1.00 81.88 89 MET A C 1
ATOM 731 O O . MET A 1 89 ? -4.488 13.438 6.035 1.00 81.88 89 MET A O 1
ATOM 735 N N . ALA A 1 90 ? -2.390 14.191 5.639 1.00 72.88 90 ALA A N 1
ATOM 736 C CA . ALA A 1 90 ? -2.101 14.719 6.973 1.00 72.88 90 ALA A CA 1
ATOM 737 C C . ALA A 1 90 ? -2.528 16.187 7.081 1.00 72.88 90 ALA A C 1
ATOM 739 O O . ALA A 1 90 ? -3.033 16.550 8.166 1.00 72.88 90 ALA A O 1
#

pLDDT: mean 88.82, std 12.13, range [29.06, 95.94]

InterPro domains:
  IPR000789 Cyclin-dependent kinase, regulatory subunit [PF01111] (8-61)
  IPR000789 Cyclin-dependent kinase, regulatory subunit [PR00296] (8-22)
  IPR000789 Cyclin-dependent kinase, regulatory subunit [PR00296] (30-44)
  IPR000789 Cyclin-dependent kinase, regulatory subunit [PR00296] (45-59)
  IPR000789 Cyclin-dependent kinase, regulatory subunit [SM01084] (6-62)
  IPR036858 Cyclin-dependent kinase, regulatory subunit superfamily [G3DSA:3.30.170.10] (8-73)
  IPR036858 Cyclin-dependent kinase, regulatory subunit superfamily [SSF55637] (9-69)

Foldseek 3Di:
DDDDAWKDKDQAPPVLLVVDDPPAFDAPVGVVVSVDDDDAAWAQDDADVVRRSITMITGDNCLVVDDPVVNVVSSVVRRVVRVVVRVVRD